Protein AF-A0A939I2A3-F1 (afdb_monomer_lite)

pLDDT: mean 83.31, std 12.92, range [49.12, 95.75]

Foldseek 3Di:
DDPVVVVVVVVVVCVVQLVVLCVVCVPDDSVVSCCVQVDDPPVRHDD

Secondary structure (DSSP, 8-state):
--HHHHHHHHHHHHHHHHHHHHHH-TTS-HHHHHHHHH-B-TTS-B-

Radius of gyration: 13.01 Å; chains: 1; bounding box: 30×26×26 Å

Structure (mmCIF, N/CA/C/O backbone):
data_AF-A0A939I2A3-F1
#
_entry.id   AF-A0A939I2A3-F1
#
loop_
_atom_site.group_PDB
_atom_site.id
_atom_site.type_symbol
_atom_site.label_atom_id
_atom_site.label_alt_id
_atom_site.label_comp_id
_atom_site.label_asym_id
_atom_site.label_entity_id
_atom_site.label_seq_id
_atom_site.pdbx_PDB_ins_code
_atom_site.Cartn_x
_atom_site.Cartn_y
_atom_site.Cartn_z
_atom_site.occupancy
_atom_site.B_iso_or_equiv
_atom_site.auth_seq_id
_atom_site.auth_comp_id
_atom_site.auth_asym_id
_atom_site.auth_atom_id
_atom_site.pdbx_PDB_model_num
ATOM 1 N N . MET A 1 1 ? -25.457 -9.663 11.982 1.00 49.12 1 MET A N 1
ATOM 2 C CA . MET A 1 1 ? -24.668 -9.985 10.771 1.00 49.12 1 MET A CA 1
ATOM 3 C C . MET A 1 1 ? -23.217 -10.131 11.204 1.00 49.12 1 MET A C 1
ATOM 5 O O . MET A 1 1 ? -22.748 -9.281 11.950 1.00 49.12 1 MET A O 1
ATOM 9 N N . ASN A 1 2 ? -22.585 -11.264 10.897 1.00 59.81 2 ASN A N 1
ATOM 10 C CA . ASN A 1 2 ? -21.358 -11.716 11.561 1.00 59.81 2 ASN A CA 1
ATOM 11 C C . ASN A 1 2 ? -20.108 -10.994 11.017 1.00 59.81 2 ASN A C 1
ATOM 13 O O . ASN A 1 2 ? -19.956 -10.862 9.804 1.00 59.81 2 ASN A O 1
ATOM 17 N N . LYS A 1 3 ? -19.217 -10.539 11.909 1.00 65.62 3 LYS A N 1
ATOM 18 C CA . LYS A 1 3 ? -18.009 -9.753 11.574 1.00 65.62 3 LYS A CA 1
ATOM 19 C C . LYS A 1 3 ? -17.046 -10.509 10.647 1.00 65.62 3 LYS A C 1
ATOM 21 O O . LYS A 1 3 ? -16.419 -9.900 9.789 1.00 65.62 3 LYS A O 1
ATOM 26 N N . GLU A 1 4 ? -16.987 -11.833 10.769 1.00 70.06 4 GLU A N 1
ATOM 27 C CA . GLU A 1 4 ? -16.098 -12.704 9.983 1.00 70.06 4 GLU A CA 1
ATOM 28 C C . GLU A 1 4 ? -16.419 -12.717 8.482 1.00 70.06 4 GLU A C 1
ATOM 30 O O . GLU A 1 4 ? -15.519 -12.783 7.639 1.00 70.06 4 GLU A O 1
ATOM 35 N N . THR A 1 5 ? -17.704 -12.618 8.129 1.00 71.50 5 THR A N 1
ATOM 36 C CA . THR A 1 5 ? -18.132 -12.570 6.726 1.00 71.50 5 THR A CA 1
ATOM 37 C C . THR A 1 5 ? -17.650 -11.283 6.062 1.00 71.50 5 THR A C 1
ATOM 39 O O . THR A 1 5 ? -17.173 -11.318 4.930 1.00 71.50 5 THR A O 1
ATOM 42 N N . PHE A 1 6 ? -17.701 -10.162 6.785 1.00 75.12 6 PHE A N 1
ATOM 43 C CA . PHE A 1 6 ? -17.213 -8.881 6.282 1.00 75.12 6 PHE A CA 1
ATOM 44 C C . PHE A 1 6 ? -15.690 -8.843 6.195 1.00 75.12 6 PHE A C 1
ATOM 46 O O . PHE A 1 6 ? -15.183 -8.454 5.154 1.00 75.12 6 PHE A O 1
ATOM 53 N N . SER A 1 7 ? -14.954 -9.382 7.175 1.00 81.69 7 SER A N 1
ATOM 54 C CA . SER A 1 7 ? -13.484 -9.437 7.094 1.00 81.69 7 SER A CA 1
ATOM 55 C C . SER A 1 7 ? -12.964 -10.187 5.860 1.00 81.69 7 SER A C 1
ATOM 57 O O . SER A 1 7 ? -11.958 -9.790 5.265 1.00 81.69 7 SER A O 1
ATOM 59 N N . SER A 1 8 ? -13.654 -11.253 5.443 1.00 84.38 8 SER A N 1
ATOM 60 C CA . SER A 1 8 ? -13.301 -11.992 4.223 1.00 84.38 8 SER A CA 1
ATOM 61 C C . SER A 1 8 ? -13.530 -11.152 2.960 1.00 84.38 8 SER A C 1
ATOM 63 O O . SER A 1 8 ? -12.698 -11.138 2.052 1.00 84.38 8 SER A O 1
ATOM 65 N N . ILE A 1 9 ? -14.642 -10.413 2.923 1.00 88.56 9 ILE A N 1
ATOM 66 C CA . ILE A 1 9 ? -14.998 -9.519 1.815 1.00 88.56 9 ILE A CA 1
ATOM 67 C C . ILE A 1 9 ? -14.048 -8.319 1.763 1.00 88.56 9 ILE A C 1
ATOM 69 O O . ILE A 1 9 ? -13.562 -7.984 0.686 1.00 88.56 9 ILE A O 1
ATOM 73 N N . ASP A 1 10 ? -13.722 -7.722 2.907 1.00 86.69 10 ASP A N 1
ATOM 74 C CA . ASP A 1 10 ? -12.798 -6.592 3.020 1.00 86.69 10 ASP A CA 1
ATOM 75 C C . ASP A 1 10 ? -11.408 -6.966 2.500 1.00 86.69 10 ASP A C 1
ATOM 77 O O . ASP A 1 10 ? -10.805 -6.228 1.722 1.00 86.69 10 ASP A O 1
ATOM 81 N N . SER A 1 11 ? -10.925 -8.160 2.854 1.00 88.56 11 SER A N 1
ATOM 82 C CA . SER A 1 11 ? -9.637 -8.680 2.376 1.00 88.56 11 SER A CA 1
ATOM 83 C C . SER A 1 11 ? -9.629 -8.886 0.858 1.00 88.56 11 SER A C 1
ATOM 85 O O . SER A 1 11 ? -8.650 -8.563 0.176 1.00 88.56 11 SER A O 1
ATOM 87 N N . TYR A 1 12 ? -10.734 -9.395 0.307 1.00 92.06 12 TYR A N 1
ATOM 88 C CA . TYR A 1 12 ? -10.897 -9.576 -1.134 1.00 92.06 12 TYR A CA 1
ATOM 89 C C . TYR A 1 12 ? -10.960 -8.234 -1.874 1.00 92.06 12 TYR A C 1
ATOM 91 O O . TYR A 1 12 ? -10.266 -8.035 -2.877 1.00 92.06 12 TYR A O 1
ATOM 99 N N . LEU A 1 13 ? -11.735 -7.286 -1.346 1.00 91.12 13 LEU A N 1
ATOM 100 C CA . LEU A 1 13 ? -11.870 -5.942 -1.890 1.00 91.12 13 LEU A CA 1
ATOM 101 C C . LEU A 1 13 ? -10.527 -5.204 -1.866 1.00 91.12 13 LEU A C 1
ATOM 103 O O . LEU A 1 13 ? -10.134 -4.610 -2.871 1.00 91.12 13 LEU A O 1
ATOM 107 N N . TRP A 1 14 ? -9.782 -5.316 -0.764 1.00 91.00 14 TRP A N 1
ATOM 108 C CA . TRP A 1 14 ? -8.442 -4.754 -0.640 1.00 91.00 14 TRP A CA 1
ATOM 109 C C . TRP A 1 14 ? -7.502 -5.295 -1.723 1.00 91.00 14 TRP A C 1
ATOM 111 O O . TRP A 1 14 ? -6.830 -4.515 -2.396 1.00 91.00 14 TRP A O 1
ATOM 121 N N . CYS A 1 15 ? -7.509 -6.609 -1.977 1.00 93.75 15 CYS A N 1
ATOM 122 C CA . CYS A 1 15 ? -6.691 -7.219 -3.030 1.00 93.75 15 CYS A CA 1
ATOM 123 C C . CYS A 1 15 ? -7.026 -6.681 -4.432 1.00 93.75 15 CYS A C 1
ATOM 125 O O . CYS A 1 15 ? -6.118 -6.381 -5.217 1.00 93.75 15 CYS A O 1
ATOM 127 N N . ILE A 1 16 ? -8.316 -6.549 -4.759 1.00 95.44 16 ILE A N 1
ATOM 128 C CA . ILE A 1 16 ? -8.761 -6.010 -6.052 1.00 95.44 16 ILE A CA 1
ATOM 129 C C . ILE A 1 16 ? -8.310 -4.559 -6.206 1.00 95.44 16 ILE A C 1
ATOM 131 O O . ILE A 1 16 ? -7.703 -4.206 -7.222 1.00 95.44 16 ILE A O 1
ATOM 135 N N . LEU A 1 17 ? -8.583 -3.728 -5.200 1.00 93.75 17 LEU A N 1
ATOM 136 C CA . LEU A 1 17 ? -8.256 -2.305 -5.220 1.00 93.75 17 LEU A CA 1
ATOM 137 C C . LEU A 1 17 ? -6.746 -2.082 -5.293 1.00 93.75 17 LEU A C 1
ATOM 139 O O . LEU A 1 17 ? -6.284 -1.258 -6.081 1.00 93.75 17 LEU A O 1
ATOM 143 N N . TRP A 1 18 ? -5.964 -2.868 -4.555 1.00 93.81 18 TRP A N 1
ATOM 144 C CA . TRP A 1 18 ? -4.506 -2.808 -4.582 1.00 93.81 18 TRP A CA 1
ATOM 145 C C . TRP A 1 18 ? -3.937 -3.134 -5.966 1.00 93.81 18 TRP A C 1
ATOM 147 O O . TRP A 1 18 ? -3.080 -2.416 -6.492 1.00 93.81 18 TRP A O 1
AT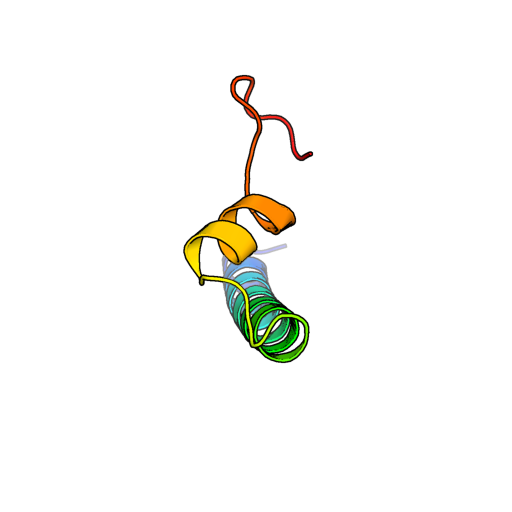OM 157 N N . ASN A 1 19 ? -4.443 -4.191 -6.604 1.00 94.94 19 ASN A N 1
ATOM 158 C CA . ASN A 1 19 ? -4.025 -4.563 -7.953 1.00 94.94 19 ASN A CA 1
ATOM 159 C C . ASN A 1 19 ? -4.454 -3.528 -8.996 1.00 94.94 19 ASN A C 1
ATOM 161 O O . ASN A 1 19 ? -3.667 -3.186 -9.884 1.00 94.94 19 ASN A O 1
ATOM 165 N N . TRP A 1 20 ? -5.669 -2.990 -8.876 1.00 95.50 20 TRP A N 1
ATOM 166 C CA . TRP A 1 20 ? -6.145 -1.914 -9.737 1.00 95.50 20 TRP A CA 1
ATOM 167 C C 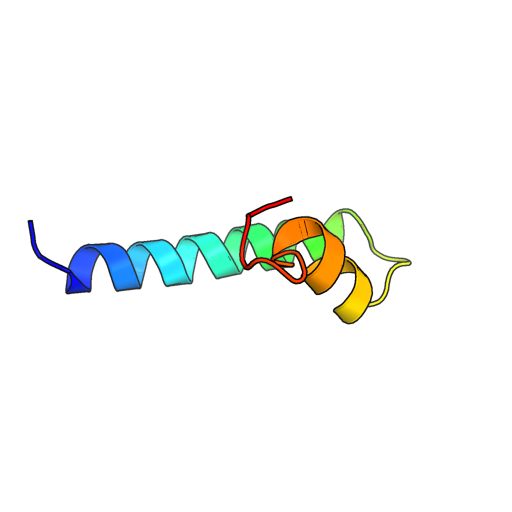. TRP A 1 20 ? -5.281 -0.657 -9.597 1.00 95.50 20 TRP A C 1
ATOM 169 O O . TRP A 1 20 ? -4.838 -0.124 -10.613 1.00 95.50 20 TRP A O 1
ATOM 179 N N . ALA A 1 21 ? -4.965 -0.230 -8.373 1.00 94.25 21 ALA A N 1
ATOM 180 C CA . ALA A 1 21 ? -4.175 0.969 -8.116 1.00 94.25 21 ALA A CA 1
ATOM 181 C C . ALA A 1 21 ? -2.741 0.835 -8.655 1.00 94.25 21 ALA A C 1
ATOM 183 O O . ALA A 1 21 ? -2.242 1.736 -9.329 1.00 94.25 21 ALA A O 1
ATOM 184 N N . LYS A 1 22 ? -2.107 -0.331 -8.470 1.00 93.94 22 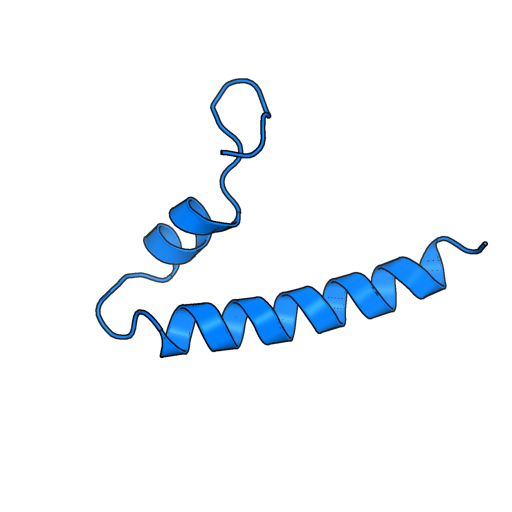LYS A N 1
ATOM 185 C CA . LYS A 1 22 ? -0.797 -0.641 -9.072 1.00 93.94 22 LYS A CA 1
ATOM 186 C C . LYS A 1 22 ? -0.826 -0.614 -10.596 1.00 93.94 22 LYS A C 1
ATOM 188 O O . LYS A 1 22 ? 0.097 -0.094 -11.213 1.00 93.94 22 LYS A O 1
ATOM 193 N N . ARG A 1 23 ? -1.879 -1.158 -11.213 1.00 95.50 23 ARG A N 1
ATOM 194 C CA . ARG A 1 23 ? -2.043 -1.132 -12.674 1.00 95.50 23 ARG A CA 1
ATOM 195 C C . ARG A 1 23 ? -2.311 0.282 -13.191 1.00 95.50 23 ARG A C 1
ATOM 197 O O . ARG A 1 23 ? -1.836 0.640 -14.261 1.00 95.50 23 ARG A O 1
ATOM 204 N N . ARG A 1 24 ? -3.077 1.076 -12.442 1.00 95.75 24 ARG A N 1
ATOM 205 C CA . ARG A 1 24 ? -3.429 2.461 -12.777 1.00 95.75 24 ARG A CA 1
ATOM 206 C C . ARG A 1 24 ? -2.229 3.405 -12.687 1.00 95.75 24 ARG A C 1
ATOM 208 O O . ARG A 1 24 ? -2.205 4.397 -13.419 1.00 95.75 24 ARG A O 1
ATOM 215 N N . HIS A 1 25 ? -1.264 3.082 -11.823 1.00 94.62 25 HIS A N 1
ATOM 216 C CA . HIS A 1 25 ? -0.087 3.897 -11.520 1.00 94.62 25 HIS A CA 1
ATOM 217 C C . HIS A 1 25 ? 1.226 3.102 -11.652 1.00 94.62 25 HIS A C 1
ATOM 219 O O . HIS A 1 25 ? 1.945 2.937 -10.666 1.00 94.62 25 HIS A O 1
ATOM 225 N N . PRO A 1 26 ? 1.592 2.638 -12.863 1.00 94.06 26 PRO A N 1
ATOM 226 C CA . PRO A 1 26 ? 2.779 1.800 -13.065 1.00 94.06 26 PRO A CA 1
ATOM 227 C C . PRO A 1 26 ? 4.101 2.520 -12.745 1.00 94.06 26 PRO A C 1
ATOM 229 O O . PRO A 1 26 ? 5.088 1.874 -12.410 1.00 94.06 26 PRO A O 1
ATOM 232 N N . ASN A 1 27 ? 4.107 3.856 -12.807 1.00 95.44 27 ASN A N 1
ATOM 233 C CA . ASN A 1 27 ? 5.289 4.696 -12.581 1.00 95.44 27 ASN A CA 1
ATOM 234 C C . ASN A 1 27 ? 5.366 5.273 -11.158 1.00 95.44 27 ASN A C 1
ATOM 236 O O . ASN A 1 27 ? 6.247 6.083 -10.872 1.00 95.44 27 ASN A O 1
ATOM 240 N N . LYS A 1 28 ? 4.417 4.940 -10.276 1.00 93.50 28 LYS A N 1
ATOM 241 C CA . LYS A 1 28 ? 4.395 5.436 -8.895 1.00 93.50 28 LYS A CA 1
ATOM 242 C C . LYS A 1 28 ? 4.821 4.333 -7.940 1.00 93.50 28 LYS A C 1
ATOM 244 O O . LYS A 1 28 ? 4.583 3.150 -8.174 1.00 93.50 28 LYS A O 1
ATOM 249 N N . SER A 1 29 ? 5.471 4.726 -6.850 1.00 93.56 29 SER A N 1
ATOM 250 C CA . SER A 1 29 ? 5.879 3.775 -5.824 1.00 93.56 29 SER A CA 1
ATOM 251 C C . SER A 1 29 ? 4.652 3.207 -5.106 1.00 93.56 29 SER A C 1
ATOM 253 O O . SER A 1 29 ? 3.611 3.854 -4.992 1.00 93.56 29 SER A O 1
ATOM 255 N N . LYS A 1 30 ? 4.790 1.994 -4.562 1.00 90.25 30 LYS A N 1
ATOM 256 C CA . LYS A 1 30 ? 3.750 1.385 -3.717 1.00 90.25 30 LYS A CA 1
ATOM 257 C C . LYS A 1 30 ? 3.408 2.266 -2.512 1.00 90.25 30 LYS A C 1
ATOM 259 O O . LYS A 1 30 ? 2.261 2.274 -2.093 1.00 90.25 30 LYS A O 1
ATOM 264 N N . HIS A 1 31 ? 4.391 3.002 -1.988 1.00 90.31 31 HIS A N 1
ATOM 265 C CA . HIS A 1 31 ? 4.191 3.948 -0.893 1.00 90.31 31 HIS A CA 1
ATOM 266 C C . HIS A 1 31 ? 3.273 5.100 -1.307 1.00 90.31 31 HIS A C 1
ATOM 268 O O . HIS A 1 31 ? 2.288 5.341 -0.631 1.00 90.31 31 HIS A O 1
ATOM 274 N N . TRP A 1 32 ? 3.517 5.720 -2.467 1.00 92.31 32 TRP A N 1
ATOM 275 C CA . TRP A 1 32 ? 2.643 6.776 -2.988 1.00 92.31 32 TRP A CA 1
ATOM 276 C C . TRP A 1 32 ? 1.216 6.270 -3.238 1.00 92.31 32 TRP A C 1
ATOM 278 O O . TRP A 1 32 ? 0.245 6.958 -2.959 1.00 92.31 32 TRP A O 1
ATOM 288 N N . ILE A 1 33 ? 1.073 5.037 -3.736 1.00 91.75 33 ILE A N 1
ATOM 289 C CA . ILE A 1 33 ? -0.239 4.406 -3.932 1.00 91.75 33 ILE A CA 1
ATOM 290 C C . ILE A 1 33 ? -0.940 4.160 -2.587 1.00 91.75 33 ILE A C 1
ATOM 292 O O . ILE A 1 33 ? -2.125 4.452 -2.463 1.00 91.75 33 ILE A O 1
ATOM 296 N N . ALA A 1 34 ? -0.221 3.646 -1.585 1.00 89.38 34 ALA A N 1
ATOM 297 C CA . ALA A 1 34 ? -0.751 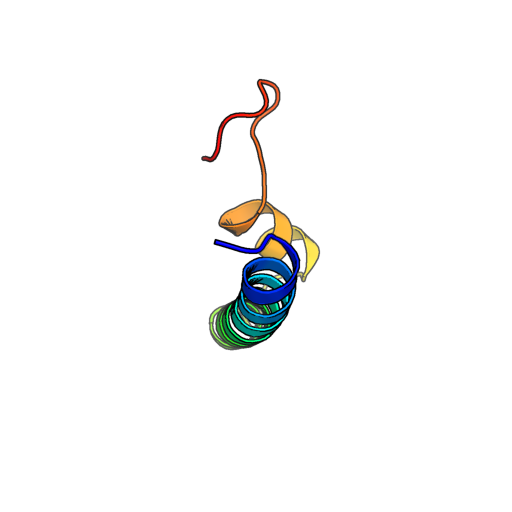3.485 -0.234 1.00 89.38 34 ALA A CA 1
ATOM 298 C C . ALA A 1 34 ? -1.200 4.836 0.334 1.00 89.38 34 ALA A C 1
ATOM 300 O O . ALA A 1 34 ? -2.307 4.946 0.845 1.00 89.38 34 ALA A O 1
ATOM 301 N N . GLU A 1 35 ? -0.384 5.871 0.143 1.00 88.62 35 GLU A N 1
ATOM 302 C CA . GLU A 1 35 ? -0.667 7.204 0.649 1.00 88.62 35 GLU A CA 1
ATOM 30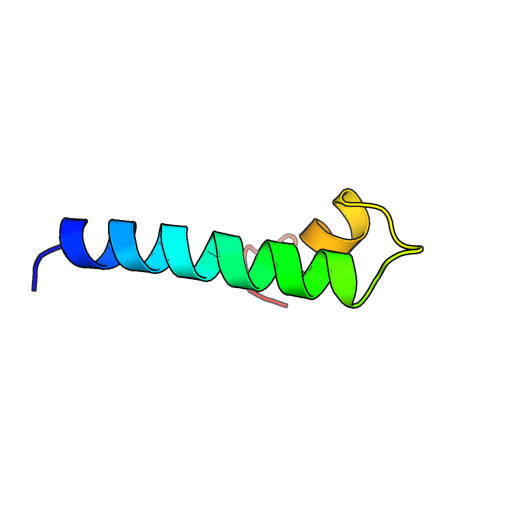3 C C . GLU A 1 35 ? -1.881 7.853 -0.036 1.00 88.62 35 GLU A C 1
ATOM 305 O O . GLU A 1 35 ? -2.673 8.554 0.576 1.00 88.62 35 GLU A O 1
ATOM 310 N N . ASN A 1 36 ? -2.069 7.609 -1.329 1.00 87.94 36 ASN A N 1
ATOM 311 C CA . ASN A 1 36 ? -3.121 8.277 -2.089 1.00 87.94 36 ASN A CA 1
ATOM 312 C C . ASN A 1 36 ? -4.511 7.628 -1.939 1.00 87.94 36 ASN A C 1
ATOM 314 O O . ASN A 1 36 ? -5.503 8.234 -2.329 1.00 87.94 36 ASN A O 1
ATOM 318 N N . TYR A 1 37 ? -4.594 6.387 -1.456 1.00 87.31 37 TYR A N 1
ATOM 319 C CA . TYR A 1 37 ? -5.856 5.629 -1.383 1.00 87.31 37 TYR A CA 1
ATOM 320 C C . TYR A 1 37 ? -6.155 5.060 0.008 1.00 87.31 37 TYR A C 1
ATOM 322 O O . TYR A 1 37 ? -7.303 4.734 0.296 1.00 87.31 37 TYR A O 1
ATOM 330 N N . TRP A 1 38 ? -5.134 4.910 0.850 1.00 85.25 38 TRP A N 1
ATOM 331 C CA . TRP A 1 38 ? -5.244 4.352 2.196 1.00 85.25 38 TRP A CA 1
ATOM 332 C C . TRP A 1 38 ? -4.562 5.233 3.253 1.00 85.25 38 TRP A C 1
ATOM 334 O O . TRP A 1 38 ? -4.427 4.790 4.393 1.00 85.25 38 TRP A O 1
ATOM 344 N N . SER A 1 39 ? -4.142 6.465 2.920 1.00 82.50 39 SER A N 1
ATOM 345 C CA . SER A 1 39 ? -3.777 7.417 3.970 1.00 82.50 39 SER A CA 1
ATOM 346 C C . SER A 1 39 ? -5.009 7.921 4.682 1.00 82.50 39 SER A C 1
ATOM 348 O O . SER A 1 39 ? -5.948 8.441 4.082 1.00 82.50 39 SER A O 1
ATOM 350 N N . VAL A 1 40 ? -4.903 7.853 5.992 1.00 66.19 40 VAL A N 1
ATOM 351 C CA . VAL A 1 40 ? -5.579 8.746 6.913 1.00 66.19 40 VAL A CA 1
ATOM 352 C C . VAL A 1 40 ? -4.723 10.003 7.058 1.00 66.19 40 VAL A C 1
ATOM 354 O O . VAL A 1 40 ? -3.490 9.923 7.035 1.00 66.19 40 VAL A O 1
ATOM 357 N N . ASP A 1 41 ? -5.351 11.170 7.157 1.00 67.38 41 ASP A N 1
ATOM 358 C CA . ASP A 1 41 ? -4.632 12.378 7.550 1.00 67.38 41 ASP A CA 1
ATOM 359 C C . ASP A 1 41 ? -4.090 12.265 8.991 1.00 67.38 41 ASP A C 1
ATOM 361 O O . ASP A 1 41 ? -4.284 11.265 9.687 1.00 67.38 41 ASP A O 1
ATOM 365 N N . GLN A 1 42 ? -3.359 13.289 9.439 1.00 62.25 42 GLN A N 1
ATOM 366 C CA . GLN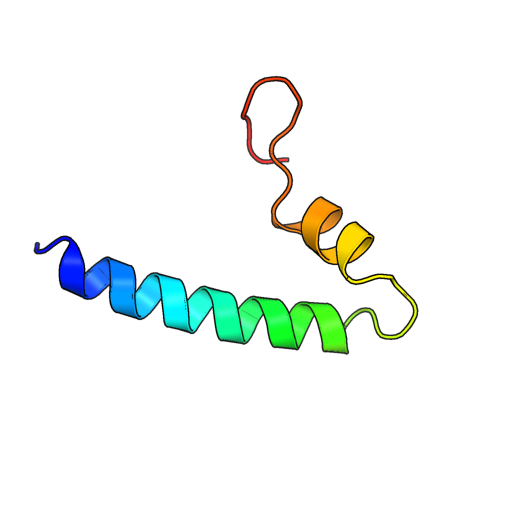 A 1 42 ? -2.782 13.315 10.789 1.00 62.25 42 GLN A CA 1
ATOM 367 C C . GLN A 1 42 ? -3.855 13.258 11.894 1.00 62.25 42 GLN A C 1
ATOM 369 O O . GLN A 1 42 ? -3.541 12.867 13.017 1.00 62.25 42 GLN A O 1
ATOM 374 N N . ASP A 1 43 ? -5.107 13.571 11.553 1.00 71.62 43 ASP A N 1
ATOM 375 C CA . ASP A 1 43 ? -6.274 13.577 12.433 1.00 71.62 43 ASP A CA 1
ATOM 376 C C . ASP A 1 43 ? -7.115 12.288 12.306 1.00 71.62 43 ASP A C 1
ATOM 378 O O . ASP A 1 43 ? -8.201 12.169 12.886 1.00 71.62 43 ASP A O 1
ATOM 382 N N . GLY A 1 44 ? -6.620 11.290 11.564 1.00 64.81 44 GLY A N 1
ATOM 383 C CA . GLY A 1 44 ? -7.287 10.003 11.386 1.00 64.81 44 GLY A CA 1
ATOM 384 C C . GLY A 1 44 ? -8.522 10.051 10.481 1.00 64.81 44 GLY A C 1
ATOM 385 O O . GLY A 1 44 ? -9.323 9.115 10.511 1.00 64.81 44 GLY A O 1
ATOM 386 N N . GLN A 1 45 ? -8.704 11.110 9.691 1.00 64.12 45 GLN A N 1
ATOM 387 C CA . GLN A 1 45 ? -9.778 11.226 8.708 1.00 64.12 45 GLN A CA 1
ATOM 388 C C . GLN A 1 45 ? -9.347 10.648 7.360 1.00 64.12 45 GLN A C 1
ATOM 390 O O . GLN A 1 45 ? -8.200 10.785 6.926 1.00 64.12 45 GLN A O 1
ATOM 395 N N . TRP A 1 46 ? -10.288 10.000 6.676 1.00 62.97 46 TRP A N 1
ATOM 396 C CA . TRP A 1 46 ? -10.101 9.597 5.285 1.00 62.97 46 TRP A CA 1
ATOM 397 C C . TRP A 1 46 ? -9.994 10.856 4.417 1.00 62.97 46 TRP A C 1
ATOM 399 O O . TRP A 1 46 ? -10.885 11.705 4.468 1.00 62.97 46 TRP A O 1
ATOM 409 N N . ARG A 1 47 ? -8.905 10.976 3.653 1.00 57.62 47 ARG A N 1
ATOM 410 C CA . ARG A 1 47 ? -8.746 12.027 2.638 1.00 57.62 47 ARG A CA 1
ATOM 411 C C . ARG A 1 47 ? -9.571 11.763 1.385 1.00 57.62 47 ARG A C 1
ATOM 413 O O . ARG A 1 47 ? -9.759 10.576 1.037 1.00 57.62 47 ARG A O 1
#

Sequence (47 aa):
MNKETFSSIDSYLWCILWNWAKRRHPNKSKHWIAENYWSVDQDGQWR